Protein AF-A0AAN5I2Y6-F1 (afdb_monomer_lite)

Radius of gyration: 20.38 Å; chains: 1; bounding box: 35×23×68 Å

Sequence (100 aa):
SIEEEKFAFQLDQLTFGAFFTLPERADDRLAVGLIMLIVLYGAITNVLLLVAVLGTKEMRANPSYYLLIQIAVCDLVMLFFETFYHMAGIVFRQAYLKSA

pLDDT: mean 79.04, std 16.17, range [37.91, 97.5]

Secondary structure (DSSP, 8-state):
--HHHHHHHHHGGGSHHHHHH-GGGHHHHHHHHHHHHHHHHHHHHHHHHHHHHHH-HHHHHSTHHHHHHHHHHHHHHHHHHHHHHHHHHHHHHHHHTS--

Structure (mmCIF, N/CA/C/O backbone):
data_AF-A0AAN5I2Y6-F1
#
_entry.id   AF-A0AAN5I2Y6-F1
#
loop_
_atom_site.group_PDB
_atom_site.id
_atom_site.type_symbol
_atom_site.label_atom_id
_atom_site.label_alt_id
_atom_site.label_comp_id
_atom_site.label_asym_id
_atom_site.label_entity_id
_atom_site.label_seq_id
_atom_site.pdbx_PDB_ins_code
_atom_site.Cartn_x
_atom_site.Cartn_y
_atom_site.Cartn_z
_atom_site.occupancy
_atom_site.B_iso_or_equiv
_atom_site.auth_seq_id
_atom_site.auth_comp_id
_atom_site.auth_asym_id
_atom_site.auth_atom_id
_atom_site.pdbx_PDB_model_num
ATOM 1 N N . SER A 1 1 ? 9.894 3.519 -42.480 1.00 50.78 1 SER A N 1
ATOM 2 C CA . SER A 1 1 ? 9.647 2.079 -42.260 1.00 50.78 1 SER A CA 1
ATOM 3 C C . SER A 1 1 ? 10.759 1.388 -41.457 1.00 50.78 1 SER A C 1
ATOM 5 O O . SER A 1 1 ? 11.052 0.231 -41.705 1.00 50.78 1 SER A O 1
ATOM 7 N N . ILE A 1 2 ? 11.365 2.066 -40.472 1.00 51.41 2 ILE A N 1
ATOM 8 C CA . ILE A 1 2 ? 12.310 1.470 -39.497 1.00 51.41 2 ILE A CA 1
ATOM 9 C C . ILE A 1 2 ? 11.961 1.989 -38.086 1.00 51.41 2 ILE A C 1
ATOM 11 O O . ILE A 1 2 ? 12.072 1.266 -37.102 1.00 51.41 2 ILE A O 1
ATOM 15 N N . GLU A 1 3 ? 11.444 3.220 -37.985 1.00 50.16 3 GLU A N 1
ATOM 16 C CA . GLU A 1 3 ? 10.911 3.771 -36.730 1.00 50.16 3 GLU A CA 1
ATOM 17 C C . GLU A 1 3 ? 9.661 3.040 -36.216 1.00 50.16 3 GLU A C 1
ATOM 19 O O . GLU A 1 3 ? 9.561 2.809 -35.016 1.00 50.16 3 GLU A O 1
ATOM 24 N N . GLU A 1 4 ? 8.747 2.603 -37.090 1.00 50.09 4 GLU A N 1
ATOM 25 C CA . GLU A 1 4 ? 7.548 1.863 -36.657 1.00 50.09 4 GLU A CA 1
ATOM 26 C C . GLU A 1 4 ? 7.874 0.481 -36.065 1.00 50.09 4 GLU A C 1
ATOM 28 O O . GLU A 1 4 ? 7.216 0.063 -35.118 1.00 50.09 4 GLU A O 1
ATOM 33 N N . GLU A 1 5 ? 8.924 -0.204 -36.534 1.00 50.41 5 GLU A N 1
ATOM 34 C CA . GLU A 1 5 ? 9.346 -1.493 -35.958 1.00 50.41 5 GLU A CA 1
ATOM 35 C C . GLU A 1 5 ? 9.957 -1.338 -34.558 1.00 50.41 5 GLU A C 1
ATOM 37 O O . GLU A 1 5 ? 9.709 -2.170 -33.683 1.00 50.41 5 GLU A O 1
ATOM 42 N N . LYS A 1 6 ? 10.694 -0.246 -34.300 1.00 49.12 6 LYS A N 1
ATOM 43 C CA . LYS A 1 6 ? 11.208 0.060 -32.953 1.00 49.12 6 LYS A CA 1
ATOM 44 C C . LYS A 1 6 ? 10.087 0.343 -31.952 1.00 49.12 6 LYS A C 1
ATOM 46 O O . LYS A 1 6 ? 10.222 -0.032 -30.791 1.00 49.12 6 LYS A O 1
ATOM 51 N N . PHE A 1 7 ? 8.993 0.969 -32.388 1.00 48.94 7 PHE A N 1
ATOM 52 C CA . PHE A 1 7 ? 7.824 1.224 -31.541 1.00 48.94 7 PHE A CA 1
ATOM 53 C C . PHE A 1 7 ? 6.926 -0.012 -31.377 1.00 48.94 7 PHE A C 1
ATOM 55 O O . PHE A 1 7 ? 6.393 -0.236 -30.290 1.00 48.94 7 PHE A O 1
ATOM 62 N N . ALA A 1 8 ? 6.806 -0.861 -32.403 1.00 47.62 8 ALA A N 1
ATOM 63 C CA . ALA A 1 8 ? 6.037 -2.104 -32.329 1.00 47.62 8 ALA A CA 1
ATOM 64 C C . ALA A 1 8 ? 6.634 -3.113 -31.328 1.00 47.62 8 ALA A C 1
ATOM 66 O O . ALA A 1 8 ? 5.895 -3.816 -30.643 1.00 47.62 8 ALA A O 1
ATOM 67 N N . PHE A 1 9 ? 7.962 -3.129 -31.162 1.00 49.28 9 PHE A N 1
ATOM 68 C CA . PHE A 1 9 ? 8.651 -4.003 -30.205 1.00 49.28 9 PHE A CA 1
ATOM 69 C C . PHE A 1 9 ? 8.497 -3.573 -28.728 1.00 49.28 9 PHE A C 1
ATOM 71 O O . PHE A 1 9 ? 8.878 -4.318 -27.826 1.00 49.28 9 PHE A O 1
ATOM 78 N N . GLN A 1 10 ? 7.914 -2.400 -28.444 1.00 54.22 10 GLN A N 1
ATOM 79 C CA . GLN A 1 10 ? 7.801 -1.873 -27.077 1.00 54.22 10 GLN A CA 1
ATOM 80 C C . GLN A 1 10 ? 6.472 -2.192 -26.375 1.00 54.22 10 GLN A C 1
ATOM 82 O O . GLN A 1 10 ? 6.451 -2.269 -25.146 1.00 54.22 10 GLN A O 1
ATOM 87 N N . LEU A 1 11 ? 5.371 -2.419 -27.102 1.00 56.62 11 LEU A N 1
ATOM 88 C CA . LEU A 1 11 ? 4.052 -2.587 -26.472 1.00 56.62 11 LEU A CA 1
ATOM 89 C C . LEU A 1 11 ? 3.846 -3.988 -25.879 1.00 56.62 11 LEU A C 1
ATOM 91 O O . LEU A 1 11 ? 3.441 -4.109 -24.723 1.00 56.62 11 LEU A O 1
ATOM 95 N N . ASP A 1 12 ? 4.211 -5.040 -26.617 1.00 55.66 12 ASP A N 1
ATOM 96 C CA . ASP A 1 12 ? 4.088 -6.425 -26.138 1.00 55.66 12 ASP A CA 1
ATOM 97 C C . ASP A 1 12 ? 5.010 -6.696 -24.944 1.00 55.66 12 ASP A C 1
ATOM 99 O O . ASP A 1 12 ? 4.648 -7.424 -24.015 1.00 55.66 12 ASP A O 1
ATOM 103 N N . GLN A 1 13 ? 6.169 -6.033 -24.910 1.00 53.78 13 GLN A N 1
ATOM 104 C CA . GLN A 1 13 ? 7.078 -6.072 -23.771 1.00 53.78 13 GLN A CA 1
ATOM 105 C C . GLN A 1 13 ? 6.562 -5.275 -22.566 1.00 53.78 13 GLN A C 1
ATOM 107 O O . GLN A 1 13 ? 6.947 -5.588 -21.444 1.00 53.78 13 GLN A O 1
ATOM 112 N N . LEU A 1 14 ? 5.687 -4.281 -22.724 1.00 59.97 14 LEU A N 1
ATOM 113 C CA . LEU A 1 14 ? 5.088 -3.553 -21.592 1.00 59.97 14 LEU A CA 1
ATOM 114 C C . LEU A 1 14 ? 3.973 -4.343 -20.884 1.00 59.97 14 LEU A C 1
ATOM 116 O O . LEU A 1 14 ? 3.472 -3.922 -19.842 1.00 59.97 14 LEU A O 1
ATOM 120 N N . THR A 1 15 ? 3.592 -5.500 -21.425 1.00 65.44 15 THR A N 1
ATOM 121 C CA . THR A 1 15 ? 2.538 -6.342 -20.861 1.00 65.44 15 THR A CA 1
ATOM 122 C C . THR A 1 15 ? 2.974 -6.974 -19.540 1.00 65.44 15 THR A C 1
ATOM 124 O O . THR A 1 15 ? 4.106 -7.443 -19.393 1.00 65.44 15 THR A O 1
ATOM 127 N N . PHE A 1 16 ? 2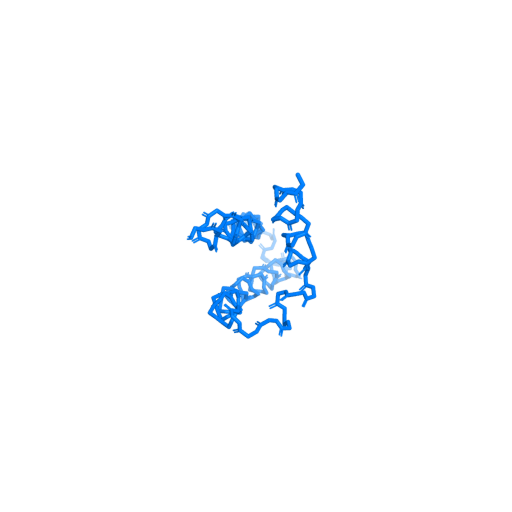.037 -7.095 -18.595 1.00 62.62 16 PHE A N 1
ATOM 128 C CA . PHE A 1 16 ? 2.247 -7.784 -17.316 1.00 62.62 16 PHE A CA 1
ATOM 129 C C . PHE A 1 16 ? 2.830 -9.197 -17.497 1.00 62.62 16 PHE A C 1
ATOM 131 O O . PHE A 1 16 ? 3.721 -9.597 -16.759 1.00 62.62 16 PHE A O 1
ATOM 138 N N . GLY A 1 17 ? 2.405 -9.936 -18.528 1.00 58.72 17 GLY A N 1
ATOM 139 C CA . GLY A 1 17 ? 2.958 -11.260 -18.839 1.00 58.72 17 GLY A CA 1
ATOM 140 C C . GLY A 1 17 ? 4.444 -11.231 -19.219 1.00 58.72 17 GLY A C 1
ATOM 141 O O . GLY A 1 17 ? 5.214 -12.062 -18.743 1.00 58.72 17 GLY A O 1
ATOM 142 N N . ALA A 1 18 ? 4.871 -10.236 -20.000 1.00 60.19 18 ALA A N 1
ATOM 143 C CA . ALA A 1 18 ? 6.264 -10.076 -20.417 1.00 60.19 18 ALA A CA 1
ATOM 144 C C . ALA A 1 18 ? 7.194 -9.730 -19.240 1.00 60.19 18 ALA A C 1
ATOM 146 O O . ALA A 1 18 ? 8.380 -10.058 -19.256 1.00 60.19 18 ALA A O 1
ATOM 147 N N . PHE A 1 19 ? 6.665 -9.110 -18.178 1.00 63.62 19 PHE A N 1
ATOM 148 C CA . PHE A 1 19 ? 7.401 -8.887 -16.932 1.00 63.62 19 PHE A CA 1
ATOM 149 C C . PHE A 1 19 ? 7.858 -10.198 -16.274 1.00 63.62 19 PHE A C 1
ATOM 151 O O . PHE A 1 19 ? 8.982 -10.265 -15.782 1.00 63.62 19 PHE A O 1
ATOM 158 N N . PHE A 1 20 ? 7.036 -11.254 -16.312 1.00 64.81 20 PHE A N 1
ATOM 159 C CA . PHE A 1 20 ? 7.358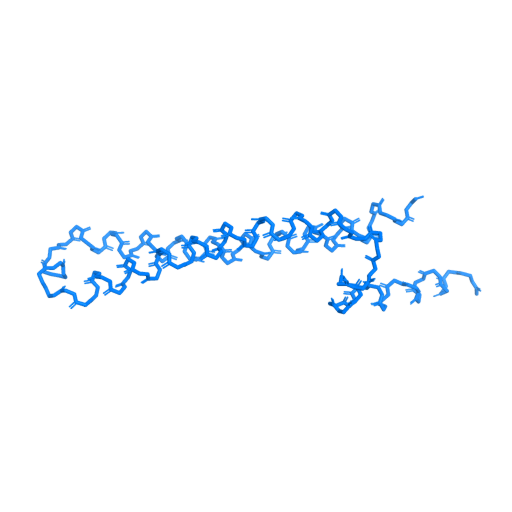 -12.532 -15.667 1.00 64.81 20 PHE A CA 1
ATOM 160 C C . PHE A 1 20 ? 8.162 -13.491 -16.544 1.00 64.81 20 PHE A C 1
ATOM 162 O O . PHE A 1 20 ? 8.886 -14.327 -16.001 1.00 64.81 20 PHE A O 1
ATOM 169 N N . THR A 1 21 ? 8.071 -13.375 -17.869 1.00 67.56 21 THR A N 1
ATOM 170 C CA . THR A 1 21 ? 8.663 -14.343 -18.804 1.00 67.56 21 THR A CA 1
ATOM 171 C C . THR A 1 21 ? 10.056 -13.960 -19.304 1.00 67.56 21 THR A C 1
ATOM 173 O O . THR A 1 21 ? 10.842 -14.850 -19.625 1.00 67.56 21 THR A O 1
ATOM 176 N N . LEU A 1 22 ? 10.408 -12.669 -19.340 1.00 67.50 22 LEU A N 1
ATOM 177 C CA . LEU A 1 22 ? 11.690 -12.214 -19.889 1.00 67.50 22 LEU A CA 1
ATOM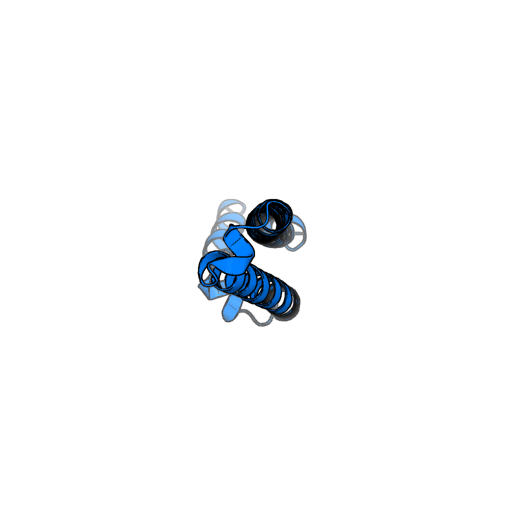 178 C C . LEU A 1 22 ? 12.849 -12.365 -18.876 1.00 67.50 22 LEU A C 1
ATOM 180 O O . LEU A 1 22 ? 12.790 -11.794 -17.782 1.00 67.50 22 LEU A O 1
ATOM 184 N N . PRO A 1 23 ? 13.948 -13.069 -19.223 1.00 65.31 23 PRO A N 1
ATOM 185 C CA . PRO A 1 23 ? 15.090 -13.261 -18.324 1.00 65.31 23 PRO A CA 1
ATOM 186 C C . PRO A 1 23 ? 15.817 -11.947 -18.004 1.00 65.31 23 PRO A C 1
ATOM 188 O O . PRO A 1 23 ? 16.250 -11.747 -16.873 1.00 65.31 23 PRO A O 1
ATOM 191 N N . GLU A 1 24 ? 15.845 -11.005 -18.949 1.00 67.56 24 GLU A N 1
ATOM 192 C CA . GLU A 1 24 ? 16.456 -9.673 -18.814 1.00 67.56 24 GLU A CA 1
ATOM 193 C C . GLU A 1 24 ? 15.771 -8.768 -17.765 1.00 67.56 24 GLU A C 1
ATOM 195 O O . GLU A 1 24 ? 16.251 -7.674 -17.464 1.00 67.56 24 GLU A O 1
ATOM 200 N N . ARG A 1 25 ? 14.633 -9.215 -17.215 1.00 66.31 25 ARG A N 1
ATOM 201 C CA . ARG A 1 25 ? 13.865 -8.548 -16.153 1.00 66.31 25 ARG A CA 1
ATOM 202 C C . ARG A 1 25 ? 14.022 -9.217 -14.789 1.00 66.31 25 ARG A C 1
ATOM 204 O O . ARG A 1 25 ? 13.209 -8.999 -13.899 1.00 66.31 25 ARG A O 1
ATOM 211 N N . ALA A 1 26 ? 15.019 -10.085 -14.606 1.00 73.44 26 ALA A N 1
ATOM 212 C CA . ALA A 1 26 ? 15.287 -10.718 -13.311 1.00 73.44 26 ALA A CA 1
ATOM 213 C C . ALA A 1 26 ? 15.487 -9.688 -12.182 1.00 73.44 26 ALA A C 1
ATOM 215 O O . ALA A 1 26 ? 14.858 -9.821 -11.135 1.00 73.44 26 ALA A O 1
ATOM 216 N N . ASP A 1 27 ? 16.256 -8.627 -12.433 1.00 74.75 27 ASP A N 1
ATOM 217 C CA . ASP A 1 27 ? 16.541 -7.599 -11.423 1.00 74.75 27 ASP A CA 1
ATOM 218 C C . ASP A 1 27 ? 15.302 -6.763 -11.071 1.00 74.75 27 ASP A C 1
ATOM 220 O O . ASP A 1 27 ? 15.019 -6.539 -9.895 1.00 74.75 27 ASP A O 1
ATOM 224 N N . ASP A 1 28 ? 14.510 -6.366 -12.075 1.00 76.44 28 ASP A N 1
ATOM 225 C CA . ASP A 1 28 ? 13.247 -5.643 -11.859 1.00 76.44 28 ASP A CA 1
ATOM 226 C C . ASP A 1 28 ? 12.243 -6.506 -11.072 1.00 76.44 28 ASP A C 1
ATOM 228 O O . ASP A 1 28 ? 11.566 -6.013 -10.171 1.00 76.44 28 ASP A O 1
ATOM 232 N N . ARG A 1 29 ? 12.172 -7.814 -11.363 1.00 75.88 29 ARG A N 1
ATOM 233 C CA . ARG A 1 29 ? 11.333 -8.773 -10.623 1.00 75.88 29 ARG A CA 1
ATOM 234 C C . ARG A 1 29 ? 11.764 -8.910 -9.169 1.00 75.88 29 ARG A C 1
ATOM 236 O O . ARG A 1 29 ? 10.904 -8.984 -8.295 1.00 75.88 29 ARG A O 1
ATOM 243 N N . LEU A 1 30 ? 13.068 -8.942 -8.908 1.00 82.00 30 LEU A N 1
ATOM 244 C CA . LEU A 1 30 ? 13.599 -9.056 -7.554 1.00 82.00 30 LEU A CA 1
ATOM 245 C C . LEU A 1 30 ? 13.319 -7.784 -6.744 1.00 82.00 30 LEU A C 1
ATOM 247 O O . LEU A 1 30 ? 12.852 -7.880 -5.611 1.00 82.00 30 LEU A O 1
ATOM 251 N N . ALA A 1 31 ? 13.503 -6.605 -7.344 1.00 82.12 31 ALA A N 1
ATOM 252 C CA . ALA A 1 31 ? 13.160 -5.330 -6.717 1.00 82.12 31 ALA A CA 1
ATOM 253 C C . ALA A 1 31 ? 11.657 -5.228 -6.399 1.00 82.12 31 ALA A C 1
ATOM 255 O O . ALA A 1 31 ? 11.288 -4.923 -5.265 1.00 82.12 31 ALA A O 1
ATOM 256 N N . VAL A 1 32 ? 10.787 -5.558 -7.363 1.00 83.88 32 VAL A N 1
ATOM 257 C CA . VAL A 1 32 ? 9.328 -5.583 -7.152 1.00 83.88 32 VAL A CA 1
ATOM 258 C C . VAL A 1 32 ? 8.939 -6.596 -6.087 1.00 83.88 32 VAL A C 1
ATOM 260 O O . VAL A 1 32 ? 8.126 -6.282 -5.226 1.00 83.88 32 VAL A O 1
ATOM 263 N N . GLY A 1 33 ? 9.521 -7.797 -6.114 1.00 83.69 33 GLY A N 1
ATOM 264 C CA . GLY A 1 33 ? 9.240 -8.839 -5.131 1.00 83.69 33 GLY A CA 1
ATOM 265 C C . GLY A 1 33 ? 9.589 -8.403 -3.709 1.00 83.69 33 GLY A C 1
ATOM 266 O O . GLY A 1 33 ? 8.770 -8.556 -2.806 1.00 83.69 33 GLY A O 1
ATOM 267 N N . LEU A 1 34 ? 10.766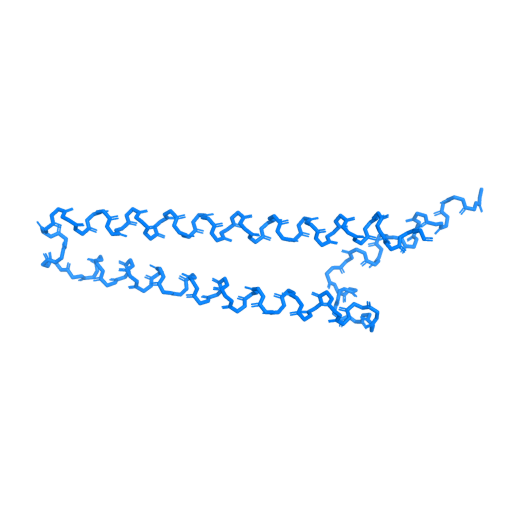 -7.804 -3.510 1.00 87.62 34 LEU A N 1
ATOM 268 C CA . LEU A 1 34 ? 11.194 -7.307 -2.200 1.00 87.62 34 LEU A CA 1
ATOM 269 C C . LEU A 1 34 ? 10.295 -6.177 -1.687 1.00 87.62 34 LEU A C 1
ATOM 271 O O . LEU A 1 34 ? 9.882 -6.206 -0.529 1.00 87.62 34 LEU A O 1
ATOM 275 N N . ILE A 1 35 ? 9.946 -5.216 -2.545 1.00 87.69 35 ILE A N 1
ATOM 276 C CA . ILE A 1 35 ? 9.048 -4.113 -2.174 1.00 87.69 35 ILE A CA 1
ATOM 277 C C . ILE A 1 35 ? 7.643 -4.641 -1.874 1.00 87.69 35 ILE A C 1
ATOM 279 O O . ILE A 1 35 ? 7.039 -4.247 -0.880 1.00 87.69 35 ILE A O 1
ATOM 283 N N . MET A 1 36 ? 7.139 -5.586 -2.672 1.00 87.19 36 MET A N 1
ATOM 284 C CA . MET A 1 36 ? 5.821 -6.185 -2.464 1.00 87.19 36 MET A CA 1
ATOM 285 C C . MET A 1 36 ? 5.716 -6.861 -1.092 1.00 87.19 36 MET A C 1
ATOM 287 O O . MET A 1 36 ? 4.669 -6.764 -0.459 1.00 87.19 36 MET A O 1
ATOM 291 N N . LEU A 1 37 ? 6.784 -7.496 -0.595 1.00 90.38 37 LEU A N 1
ATOM 292 C CA . LEU A 1 37 ? 6.792 -8.079 0.753 1.00 90.38 37 LEU A CA 1
ATOM 293 C C . LEU A 1 37 ? 6.605 -7.017 1.842 1.00 90.38 37 LEU A C 1
ATOM 295 O O . LEU A 1 37 ? 5.826 -7.229 2.771 1.00 90.38 37 LEU A O 1
ATOM 299 N N . ILE A 1 38 ? 7.285 -5.875 1.717 1.00 90.81 38 ILE A N 1
ATOM 300 C CA . ILE A 1 38 ? 7.178 -4.761 2.669 1.00 90.81 38 ILE A CA 1
ATOM 301 C C . ILE A 1 38 ? 5.774 -4.155 2.611 1.00 90.81 38 ILE A C 1
ATOM 303 O O . ILE A 1 38 ? 5.139 -3.978 3.651 1.00 90.81 38 ILE A O 1
ATOM 307 N N . VAL A 1 39 ? 5.260 -3.908 1.403 1.00 92.56 39 VAL A N 1
ATOM 308 C CA . VAL A 1 39 ? 3.910 -3.370 1.189 1.00 92.56 39 VAL A CA 1
ATOM 309 C C . VAL A 1 39 ? 2.851 -4.310 1.762 1.00 92.56 39 VAL A C 1
ATOM 311 O O . VAL A 1 39 ? 1.950 -3.869 2.472 1.00 92.56 39 VAL A O 1
ATOM 314 N N . LEU A 1 40 ? 2.973 -5.615 1.508 1.00 93.62 40 LEU A N 1
ATOM 315 C CA . LEU A 1 40 ? 2.039 -6.617 2.012 1.00 93.62 40 LEU A CA 1
ATOM 316 C C . LEU A 1 40 ? 2.076 -6.695 3.539 1.00 93.62 40 LEU A C 1
ATOM 318 O O . LEU A 1 40 ? 1.025 -6.722 4.175 1.00 93.62 40 LEU A O 1
ATOM 322 N N . TYR A 1 41 ? 3.272 -6.699 4.129 1.00 95.31 41 TYR A N 1
ATOM 323 C CA . TYR A 1 41 ? 3.430 -6.679 5.577 1.00 95.31 41 TYR A CA 1
ATOM 324 C C . TYR A 1 41 ? 2.773 -5.437 6.189 1.00 95.31 41 TYR A C 1
ATOM 326 O O . TYR A 1 41 ? 1.954 -5.573 7.096 1.00 95.31 41 TYR A O 1
ATOM 334 N N . GLY A 1 42 ? 3.072 -4.249 5.653 1.00 94.75 42 GLY A N 1
ATOM 335 C CA . GLY A 1 42 ? 2.492 -2.987 6.109 1.00 94.75 42 GLY A CA 1
ATOM 336 C C . GLY A 1 42 ? 0.970 -2.939 5.956 1.00 94.75 42 GLY A C 1
ATOM 337 O O . GLY A 1 42 ? 0.275 -2.428 6.832 1.00 94.75 42 GLY A O 1
ATOM 338 N N . ALA A 1 43 ? 0.427 -3.514 4.882 1.00 95.44 43 ALA A N 1
ATOM 339 C CA . ALA A 1 43 ? -1.013 -3.587 4.678 1.00 95.44 43 ALA A CA 1
ATOM 340 C C . ALA A 1 43 ? -1.677 -4.520 5.701 1.00 95.44 43 ALA A C 1
ATOM 342 O O . ALA A 1 43 ? -2.669 -4.148 6.326 1.00 95.44 43 ALA A O 1
ATOM 343 N N . ILE A 1 44 ? -1.114 -5.715 5.914 1.00 97.06 44 ILE A N 1
ATOM 344 C CA . ILE A 1 44 ? -1.650 -6.695 6.867 1.00 97.06 44 ILE A CA 1
ATOM 345 C C . ILE A 1 44 ? -1.642 -6.127 8.285 1.00 97.06 44 ILE A C 1
ATOM 347 O O . ILE A 1 44 ? -2.655 -6.213 8.977 1.00 97.06 44 ILE A O 1
ATOM 351 N N . THR A 1 45 ? -0.534 -5.532 8.730 1.00 96.62 45 THR A N 1
ATOM 352 C CA . THR A 1 45 ? -0.424 -4.997 10.094 1.00 96.62 45 THR A CA 1
ATOM 353 C C . THR A 1 45 ? -1.400 -3.853 10.339 1.00 96.62 45 THR A C 1
ATOM 355 O O . THR A 1 45 ? -2.079 -3.854 11.366 1.00 96.62 45 THR A O 1
ATOM 358 N N . ASN A 1 46 ? -1.552 -2.932 9.385 1.00 96.81 46 ASN A N 1
ATOM 359 C CA . ASN A 1 46 ? -2.513 -1.836 9.498 1.00 96.81 46 ASN A CA 1
ATOM 360 C C . ASN A 1 46 ? -3.969 -2.322 9.473 1.00 96.81 46 ASN A C 1
ATOM 362 O O . ASN A 1 46 ? -4.786 -1.857 10.267 1.00 96.81 46 ASN A O 1
ATOM 366 N N . VAL A 1 47 ? -4.301 -3.316 8.642 1.00 96.38 47 VAL A N 1
ATOM 367 C CA . VAL A 1 47 ? -5.637 -3.937 8.653 1.00 96.38 47 VAL A CA 1
ATOM 368 C C . VAL A 1 47 ? -5.908 -4.642 9.982 1.00 96.38 47 VAL A C 1
ATOM 370 O O . VAL A 1 47 ? -6.981 -4.465 10.559 1.00 96.38 47 VAL A O 1
ATOM 373 N N . LEU A 1 48 ? -4.947 -5.407 10.505 1.00 95.88 48 LEU A N 1
ATOM 374 C CA . LEU A 1 48 ? -5.079 -6.066 11.806 1.00 95.88 48 LEU A CA 1
AT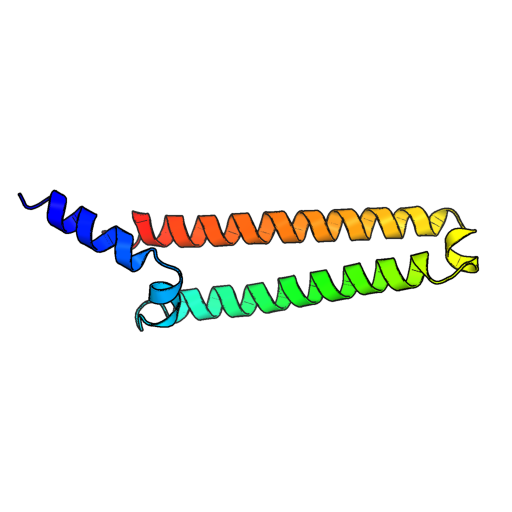OM 375 C C . LEU A 1 48 ? -5.262 -5.051 12.938 1.00 95.88 48 LEU A C 1
ATOM 377 O O . LEU A 1 48 ? -6.084 -5.282 13.824 1.00 95.88 48 LEU A O 1
ATOM 381 N N . LEU A 1 49 ? -4.558 -3.915 12.889 1.00 94.56 49 LEU A N 1
ATOM 382 C CA . LEU A 1 49 ? -4.730 -2.829 13.852 1.00 94.56 49 LEU A CA 1
ATOM 383 C C . LEU A 1 49 ? -6.159 -2.281 13.807 1.00 94.56 49 LEU A C 1
ATOM 385 O O . LEU A 1 49 ? -6.803 -2.162 14.851 1.00 94.56 49 LEU A O 1
ATOM 389 N N . LEU A 1 50 ? -6.684 -2.000 12.611 1.00 94.81 50 LEU A N 1
ATOM 390 C CA . LEU A 1 50 ? -8.061 -1.534 12.446 1.00 94.81 50 LEU A CA 1
ATOM 391 C C . LEU A 1 50 ? -9.066 -2.552 12.995 1.00 94.81 50 LEU A C 1
ATOM 393 O O . LEU A 1 50 ? -9.966 -2.177 13.747 1.00 94.81 50 LEU A O 1
ATOM 397 N N . VAL A 1 51 ? -8.892 -3.839 12.680 1.00 94.81 51 VAL A N 1
ATOM 398 C CA . VAL A 1 51 ? -9.749 -4.917 13.195 1.00 94.81 51 VAL A CA 1
ATOM 399 C C . VAL A 1 51 ? -9.681 -4.999 14.722 1.00 94.81 51 VAL A C 1
ATOM 401 O O . VAL A 1 51 ? -10.724 -5.109 15.366 1.00 94.81 51 VAL A O 1
ATOM 404 N N . ALA A 1 52 ? -8.491 -4.901 15.318 1.00 92.69 52 ALA A N 1
ATOM 405 C CA . ALA A 1 52 ? -8.312 -4.979 16.766 1.00 92.69 52 ALA A CA 1
ATOM 406 C C . ALA A 1 52 ? -9.001 -3.817 17.500 1.00 92.69 52 ALA A C 1
ATOM 408 O O . ALA A 1 52 ? -9.737 -4.036 18.469 1.00 92.69 52 ALA A O 1
ATOM 409 N N . VAL A 1 53 ? -8.812 -2.587 17.009 1.00 92.06 53 VAL A N 1
ATOM 410 C CA . VAL A 1 53 ? -9.411 -1.394 17.620 1.00 92.06 53 VAL A CA 1
ATOM 411 C C . VAL A 1 53 ? -10.928 -1.384 17.426 1.00 92.06 53 VAL A C 1
ATOM 413 O O . VAL A 1 53 ? -11.663 -1.122 18.376 1.00 92.06 53 VAL A O 1
ATOM 416 N N . LEU A 1 54 ? -11.427 -1.703 16.228 1.00 89.75 54 LEU A N 1
ATOM 417 C CA . LEU A 1 54 ? -12.866 -1.691 15.943 1.00 89.75 54 LEU A CA 1
ATOM 418 C C . LEU A 1 54 ? -13.612 -2.864 16.600 1.00 89.75 54 LEU A C 1
ATOM 420 O O . LEU A 1 54 ? -14.765 -2.707 17.015 1.00 89.75 54 LEU A O 1
ATOM 424 N N . GLY A 1 55 ? -12.959 -4.021 16.734 1.00 90.25 55 GLY A N 1
ATOM 425 C CA . GLY A 1 55 ? -13.516 -5.215 17.370 1.00 90.25 55 GLY A CA 1
ATOM 426 C C . GLY A 1 55 ? -13.693 -5.076 18.884 1.00 90.25 55 GLY A C 1
ATOM 427 O O . GLY A 1 55 ? -14.617 -5.658 19.455 1.00 90.25 55 GLY A O 1
ATOM 428 N N . THR A 1 56 ? -12.879 -4.246 19.541 1.00 90.19 56 THR A N 1
ATOM 429 C CA . THR A 1 56 ? -12.871 -4.127 21.005 1.00 90.19 56 THR A CA 1
ATOM 430 C C . THR A 1 56 ? -13.667 -2.908 21.473 1.00 90.19 56 THR A C 1
ATOM 432 O O . THR A 1 56 ? -13.336 -1.762 21.175 1.00 90.19 56 THR A O 1
ATOM 435 N N . LYS A 1 57 ? -14.748 -3.128 22.236 1.00 83.75 57 LYS A N 1
ATOM 436 C CA . LYS A 1 57 ? -15.610 -2.038 22.746 1.00 83.75 57 LYS A CA 1
ATOM 437 C C . LYS A 1 57 ? -14.875 -1.095 23.707 1.00 83.75 57 LYS A C 1
ATOM 439 O O . LYS A 1 57 ? -15.097 0.108 23.638 1.00 83.75 57 LYS A O 1
ATOM 444 N N . GLU A 1 58 ? -13.989 -1.624 24.551 1.00 86.25 58 GLU A N 1
ATOM 445 C CA . GLU A 1 58 ? -13.205 -0.825 25.507 1.00 86.25 58 GLU A CA 1
ATOM 446 C C . GLU A 1 58 ? -12.239 0.138 24.808 1.00 86.25 58 GLU A C 1
ATOM 448 O O . GLU A 1 58 ? -12.125 1.296 25.200 1.00 86.25 58 GLU A O 1
ATOM 453 N N . MET A 1 59 ? -11.603 -0.303 23.717 1.00 83.81 59 MET A N 1
ATOM 454 C CA . MET A 1 59 ? -10.683 0.536 22.943 1.00 83.81 59 MET A CA 1
ATOM 455 C C . MET A 1 59 ? -11.429 1.672 22.235 1.00 83.81 59 MET A C 1
ATOM 457 O O . MET A 1 59 ? -10.972 2.809 22.259 1.00 83.81 59 MET A O 1
ATOM 461 N N . ARG A 1 60 ? -12.626 1.413 21.689 1.00 84.12 60 ARG A N 1
ATOM 462 C CA . ARG A 1 60 ? -13.464 2.448 21.049 1.00 84.12 60 ARG A CA 1
ATOM 463 C C . ARG A 1 60 ? -14.024 3.494 22.013 1.00 84.12 60 ARG A C 1
ATOM 465 O O . ARG A 1 60 ? -14.386 4.586 21.577 1.00 84.12 60 ARG A O 1
ATOM 472 N N . ALA A 1 61 ? -14.131 3.160 23.298 1.00 85.19 61 ALA A N 1
ATOM 473 C CA . ALA A 1 61 ? -14.585 4.095 24.321 1.00 85.19 61 ALA A CA 1
ATOM 474 C C . ALA A 1 61 ? -13.509 5.134 24.678 1.00 85.19 61 ALA A C 1
ATOM 476 O O . ALA A 1 61 ? -13.842 6.206 25.180 1.00 85.19 61 ALA A O 1
ATOM 477 N N . ASN A 1 62 ? -12.232 4.842 24.408 1.00 87.69 62 ASN A N 1
ATOM 478 C CA . ASN A 1 62 ? -11.131 5.740 24.719 1.00 87.69 62 ASN A CA 1
ATOM 479 C C . ASN A 1 62 ? -10.710 6.552 23.473 1.00 87.69 62 ASN A C 1
ATOM 481 O O . ASN A 1 62 ? -10.288 5.971 22.467 1.00 87.69 62 ASN A O 1
ATOM 485 N N . PRO A 1 63 ? -10.786 7.898 23.526 1.00 84.12 63 PRO A N 1
ATOM 486 C CA . PRO A 1 63 ? -10.568 8.750 22.365 1.00 84.12 63 PRO A CA 1
ATOM 487 C C . PRO A 1 63 ? -9.167 8.628 21.744 1.00 84.12 63 PRO A C 1
ATOM 489 O O . PRO A 1 63 ? -9.009 8.847 20.543 1.00 84.12 63 PRO A O 1
ATOM 492 N N . SER A 1 64 ? -8.153 8.227 22.517 1.00 87.69 64 SER A N 1
ATOM 493 C CA . SER A 1 64 ? -6.784 8.041 22.019 1.00 87.69 64 SER A CA 1
ATOM 494 C C . SER A 1 64 ? -6.678 6.975 20.921 1.00 87.69 64 SER A C 1
ATOM 496 O O . SER A 1 64 ? -5.820 7.085 20.048 1.00 87.69 64 SER A O 1
ATOM 498 N N . TYR A 1 65 ? -7.568 5.976 20.901 1.00 90.25 65 TYR A N 1
ATOM 499 C CA . TYR A 1 65 ? -7.557 4.931 19.873 1.00 90.25 65 TYR A CA 1
ATOM 500 C C . TYR A 1 65 ? -8.140 5.386 18.528 1.00 90.25 65 TYR A C 1
ATOM 502 O O . TYR A 1 65 ? -7.850 4.761 17.509 1.00 90.25 65 TYR A O 1
ATOM 510 N N . TYR A 1 66 ? -8.882 6.500 18.470 1.00 88.31 66 TYR A N 1
ATOM 511 C CA . TYR A 1 66 ? -9.262 7.088 17.178 1.00 88.31 66 TYR A CA 1
ATOM 512 C C . TYR A 1 66 ? -8.048 7.634 16.429 1.00 88.31 66 TYR A C 1
ATOM 514 O O . TYR A 1 66 ? -8.010 7.546 15.205 1.00 88.31 66 TYR A O 1
ATOM 522 N N . LEU A 1 67 ? -7.031 8.133 17.141 1.00 91.50 67 LEU A N 1
ATOM 523 C CA . LEU A 1 67 ? -5.770 8.536 16.517 1.00 91.50 67 LEU A CA 1
ATOM 524 C C . LEU A 1 67 ? -5.094 7.336 15.837 1.00 91.50 67 LEU A C 1
ATOM 526 O O . LEU A 1 67 ? -4.620 7.457 14.714 1.00 91.50 67 LEU A O 1
ATOM 530 N N . LEU A 1 68 ? -5.110 6.167 16.484 1.00 92.44 68 LEU A N 1
ATOM 531 C CA . LEU A 1 68 ? -4.541 4.937 15.926 1.00 92.44 68 LEU A CA 1
ATOM 532 C C . LEU A 1 68 ? -5.284 4.467 14.669 1.00 92.44 68 LEU A C 1
ATOM 534 O O . LEU A 1 68 ? -4.641 4.038 13.715 1.00 92.44 68 LEU A O 1
ATOM 538 N N . ILE A 1 69 ? -6.614 4.606 14.629 1.00 93.31 69 ILE A N 1
ATOM 539 C CA . ILE A 1 69 ? -7.399 4.346 13.412 1.00 93.31 69 ILE A CA 1
ATOM 540 C C . ILE A 1 69 ? -6.960 5.283 12.283 1.00 93.31 69 ILE A C 1
ATOM 542 O O . ILE A 1 69 ? -6.734 4.823 11.168 1.00 93.31 69 ILE A O 1
ATOM 546 N N . GLN A 1 70 ? -6.816 6.582 12.564 1.00 94.44 70 GLN A N 1
ATOM 547 C CA . GLN A 1 70 ? -6.410 7.553 11.545 1.00 94.44 70 GLN A CA 1
ATOM 548 C C . GLN A 1 70 ? -5.000 7.283 11.020 1.00 94.44 70 GLN A C 1
ATOM 550 O O . GLN A 1 70 ? -4.784 7.341 9.814 1.00 94.44 70 GLN A O 1
ATOM 555 N N . ILE A 1 71 ? -4.060 6.934 11.903 1.00 94.81 71 ILE A N 1
ATOM 556 C CA . ILE A 1 71 ? -2.699 6.555 11.506 1.00 94.81 71 ILE A CA 1
ATOM 557 C C . ILE A 1 71 ? -2.738 5.326 10.594 1.00 94.81 71 ILE A C 1
ATOM 559 O O . ILE A 1 71 ? -2.174 5.375 9.508 1.00 94.81 71 ILE A O 1
ATOM 563 N N . ALA A 1 72 ? -3.480 4.275 10.956 1.00 95.69 72 ALA A N 1
ATOM 564 C CA . ALA A 1 72 ? -3.562 3.084 10.112 1.00 95.69 72 ALA A CA 1
ATOM 565 C C . ALA A 1 72 ? -4.216 3.341 8.749 1.00 95.69 72 ALA A C 1
ATOM 567 O O . ALA A 1 72 ? -3.805 2.761 7.746 1.00 95.69 72 ALA A O 1
ATOM 568 N N . VAL A 1 73 ? -5.217 4.224 8.681 1.00 95.50 73 VAL A N 1
ATOM 569 C CA . VAL A 1 73 ? -5.798 4.639 7.396 1.00 95.50 73 VAL A CA 1
ATOM 570 C C . VAL A 1 73 ? -4.776 5.418 6.566 1.00 95.50 73 VAL A C 1
ATOM 572 O O . VAL A 1 73 ? -4.628 5.133 5.378 1.00 95.50 73 VAL A O 1
ATOM 575 N N . CYS A 1 74 ? -4.047 6.360 7.169 1.00 97.50 74 CYS A N 1
ATOM 576 C CA . CYS A 1 74 ? -2.982 7.099 6.489 1.00 97.50 74 CYS A CA 1
ATOM 577 C C . CYS A 1 74 ? -1.897 6.165 5.946 1.00 97.50 74 CYS A C 1
ATOM 579 O O . CYS A 1 74 ? -1.506 6.312 4.790 1.00 97.50 74 CYS A O 1
ATOM 581 N N . ASP A 1 75 ? -1.465 5.180 6.729 1.00 96.44 75 ASP A N 1
ATOM 582 C CA . ASP A 1 75 ? -0.453 4.213 6.309 1.00 96.44 75 ASP A CA 1
ATOM 583 C C . ASP A 1 75 ? -0.938 3.372 5.121 1.00 96.44 75 ASP A C 1
ATOM 585 O O . ASP A 1 75 ? -0.209 3.209 4.144 1.00 96.44 75 ASP A O 1
ATOM 589 N N . LEU A 1 76 ? -2.193 2.904 5.133 1.00 95.81 76 LEU A N 1
ATOM 590 C CA . LEU A 1 76 ? -2.778 2.181 3.995 1.00 95.81 76 LEU A CA 1
ATOM 591 C C . LEU A 1 76 ? -2.842 3.042 2.728 1.00 95.81 76 LEU A C 1
ATOM 593 O O . LEU A 1 76 ? -2.558 2.556 1.632 1.00 95.81 76 LEU A O 1
ATOM 597 N N . VAL A 1 77 ? -3.193 4.321 2.869 1.00 96.75 77 VAL A N 1
ATOM 598 C CA . VAL A 1 77 ? -3.207 5.272 1.751 1.00 96.75 77 VAL A CA 1
ATOM 599 C C . VAL A 1 77 ? -1.789 5.513 1.228 1.00 96.75 77 VAL A C 1
ATOM 601 O O . VAL A 1 77 ? -1.582 5.507 0.015 1.00 96.75 77 VAL A O 1
ATOM 604 N N . MET A 1 78 ? -0.799 5.675 2.108 1.00 95.44 78 MET A N 1
ATOM 605 C CA . MET A 1 78 ? 0.596 5.848 1.698 1.00 95.44 78 MET A CA 1
ATOM 606 C C . MET A 1 78 ? 1.134 4.615 0.973 1.00 95.44 78 MET A C 1
ATOM 608 O O . MET A 1 78 ? 1.711 4.766 -0.100 1.00 95.44 78 MET A O 1
ATOM 612 N N . LEU A 1 79 ? 0.869 3.408 1.481 1.00 94.62 79 LEU A N 1
ATOM 613 C CA . LEU A 1 79 ? 1.251 2.152 0.824 1.00 94.62 79 LEU A CA 1
ATOM 614 C C . LEU A 1 79 ? 0.627 2.012 -0.569 1.00 94.62 79 LEU A C 1
ATOM 616 O O . LEU A 1 79 ? 1.278 1.548 -1.510 1.00 94.62 79 LEU A O 1
ATOM 620 N N . PHE A 1 80 ? -0.628 2.442 -0.723 1.00 92.12 80 PHE A N 1
ATOM 621 C CA . PHE A 1 80 ? -1.284 2.485 -2.024 1.00 92.12 80 PHE A CA 1
ATOM 622 C C . PHE A 1 80 ? -0.517 3.400 -2.985 1.00 92.12 80 PHE A C 1
ATOM 624 O O . PHE A 1 80 ? -0.081 2.944 -4.042 1.00 92.12 80 PHE A O 1
ATOM 631 N N . PHE A 1 81 ? -0.276 4.660 -2.610 1.00 93.69 81 PHE A N 1
ATOM 632 C CA . PHE A 1 81 ? 0.461 5.602 -3.461 1.00 93.69 81 PHE A CA 1
ATOM 633 C C . PHE A 1 81 ? 1.891 5.147 -3.764 1.00 93.69 81 PHE A C 1
ATOM 635 O O . PHE A 1 81 ? 2.335 5.263 -4.907 1.00 93.69 81 PHE A O 1
ATOM 642 N N . GLU A 1 82 ? 2.594 4.589 -2.781 1.00 90.31 82 GLU A N 1
ATOM 643 C CA . GLU A 1 82 ? 3.946 4.054 -2.942 1.00 90.31 82 GLU A CA 1
ATOM 644 C C . GLU A 1 82 ? 3.993 2.937 -3.989 1.00 90.31 82 GLU A C 1
ATOM 646 O O . GLU A 1 82 ? 4.906 2.901 -4.820 1.00 90.31 82 GLU A O 1
ATOM 651 N N . THR A 1 83 ? 2.979 2.068 -4.004 1.00 88.62 83 THR A N 1
ATOM 652 C CA . THR A 1 83 ? 2.864 0.992 -4.994 1.00 88.62 83 THR A CA 1
ATOM 653 C C . THR A 1 83 ? 2.720 1.559 -6.406 1.00 88.62 83 THR A C 1
ATOM 655 O O . THR A 1 83 ? 3.432 1.135 -7.318 1.00 88.62 83 THR A O 1
ATOM 658 N N . PHE A 1 84 ? 1.847 2.553 -6.603 1.00 88.25 84 PHE A N 1
ATOM 659 C CA . PHE A 1 84 ? 1.683 3.201 -7.910 1.00 88.25 84 PHE A CA 1
ATOM 660 C C . PHE A 1 84 ? 2.945 3.930 -8.356 1.00 88.25 84 PHE A C 1
ATOM 662 O O . PHE A 1 84 ? 3.337 3.817 -9.517 1.00 88.25 84 PHE A O 1
ATOM 669 N N . TYR A 1 85 ? 3.592 4.651 -7.441 1.00 88.38 85 TYR A N 1
ATOM 670 C CA . TYR A 1 85 ? 4.820 5.377 -7.729 1.00 88.38 85 TYR A CA 1
ATOM 671 C C . TYR A 1 85 ? 5.941 4.433 -8.181 1.00 88.38 85 TYR A C 1
ATOM 673 O O . TYR A 1 85 ? 6.568 4.672 -9.214 1.00 88.38 85 TYR A O 1
ATOM 681 N N . HIS A 1 86 ? 6.143 3.317 -7.475 1.00 85.25 86 HIS A N 1
ATOM 682 C CA . HIS A 1 86 ? 7.135 2.316 -7.864 1.00 85.25 86 HIS A CA 1
ATOM 683 C C . HIS A 1 86 ? 6.808 1.653 -9.203 1.00 85.25 86 HIS A C 1
ATOM 685 O O . HIS A 1 86 ? 7.688 1.539 -10.056 1.00 85.25 86 HIS A O 1
ATOM 691 N N . MET A 1 87 ? 5.549 1.262 -9.423 1.00 81.38 87 MET A N 1
ATOM 692 C CA . MET A 1 87 ? 5.120 0.675 -10.695 1.00 81.38 87 MET A CA 1
ATOM 693 C C . MET A 1 87 ? 5.348 1.638 -11.865 1.00 81.38 87 MET A C 1
ATOM 695 O O . MET A 1 87 ? 5.917 1.246 -12.884 1.00 81.38 87 MET A O 1
ATOM 699 N N . ALA A 1 88 ? 4.976 2.910 -11.706 1.00 84.00 88 ALA A N 1
ATOM 700 C CA . ALA A 1 88 ? 5.221 3.943 -12.707 1.00 84.00 88 ALA A CA 1
ATOM 701 C C . ALA A 1 88 ? 6.723 4.156 -12.952 1.00 84.00 88 ALA A C 1
ATOM 703 O O . ALA A 1 88 ? 7.144 4.274 -14.102 1.00 84.00 88 ALA A O 1
ATOM 704 N N . GLY A 1 89 ? 7.538 4.145 -11.894 1.00 83.31 89 GLY A N 1
ATOM 705 C CA . GLY A 1 89 ? 8.993 4.256 -11.985 1.00 83.31 89 GLY A CA 1
ATOM 706 C C . GLY A 1 89 ? 9.635 3.112 -12.772 1.00 83.31 89 GLY A C 1
ATOM 707 O O . GLY A 1 89 ? 10.506 3.354 -13.606 1.00 83.31 89 GLY A O 1
ATOM 708 N N . ILE A 1 90 ? 9.173 1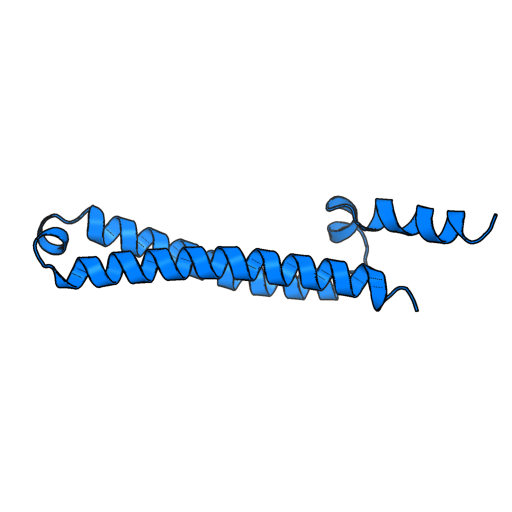.875 -12.573 1.00 78.75 90 ILE A N 1
ATOM 709 C CA . ILE A 1 90 ? 9.654 0.703 -13.322 1.00 78.75 90 ILE A CA 1
ATOM 710 C C . ILE A 1 90 ? 9.276 0.817 -14.798 1.00 78.75 90 ILE A C 1
ATOM 712 O O . ILE A 1 90 ? 10.133 0.631 -15.661 1.00 78.75 90 ILE A O 1
ATOM 716 N N . VAL A 1 91 ? 8.025 1.177 -15.095 1.00 76.12 91 VAL A N 1
ATOM 717 C CA . VAL A 1 91 ? 7.563 1.380 -16.477 1.00 76.12 91 VAL A CA 1
ATOM 718 C C . VAL A 1 91 ? 8.367 2.488 -17.156 1.00 76.12 91 VAL A C 1
ATOM 720 O O . VAL A 1 91 ? 8.840 2.306 -18.276 1.00 76.12 91 VAL A O 1
ATOM 723 N N . PHE A 1 92 ? 8.594 3.612 -16.473 1.00 80.56 92 PHE A N 1
ATOM 724 C CA . PHE A 1 92 ? 9.392 4.717 -17.000 1.00 80.56 92 PHE A CA 1
ATOM 725 C C . PHE A 1 92 ? 10.849 4.306 -17.250 1.00 80.56 92 PHE A C 1
ATOM 727 O O . PHE A 1 92 ? 11.394 4.566 -18.323 1.00 80.56 92 PHE A O 1
ATOM 734 N N . ARG A 1 93 ? 11.478 3.603 -16.298 1.00 75.88 93 ARG A N 1
ATOM 735 C CA . ARG A 1 93 ? 12.835 3.060 -16.456 1.00 75.88 93 ARG A CA 1
ATOM 736 C C . ARG A 1 93 ? 12.926 2.151 -17.681 1.00 75.88 93 ARG A C 1
ATOM 738 O O . ARG A 1 93 ? 13.876 2.259 -18.450 1.00 75.88 93 ARG A O 1
ATOM 745 N N . GLN A 1 94 ? 11.945 1.277 -17.876 1.00 70.69 94 GLN A N 1
ATOM 746 C CA . GLN A 1 94 ? 11.911 0.367 -19.019 1.00 70.69 94 GLN A CA 1
ATOM 747 C C . GLN A 1 94 ? 11.713 1.107 -20.345 1.00 70.69 94 GLN A C 1
ATOM 749 O O . GLN A 1 94 ? 12.378 0.771 -21.320 1.00 70.69 94 GLN A O 1
ATOM 754 N N . ALA A 1 95 ? 10.855 2.129 -20.368 1.00 70.19 95 ALA A N 1
ATOM 755 C CA . ALA A 1 95 ? 10.557 2.896 -21.573 1.00 70.19 95 ALA A CA 1
ATOM 756 C C . ALA A 1 95 ? 11.718 3.786 -22.049 1.00 70.19 95 ALA A C 1
ATOM 758 O O . ALA A 1 95 ? 11.837 3.995 -23.252 1.00 70.19 95 ALA A O 1
ATOM 759 N N . TYR A 1 96 ? 12.550 4.308 -21.136 1.00 69.44 96 TYR A N 1
ATOM 760 C CA . TYR A 1 96 ? 13.536 5.349 -21.470 1.00 69.44 96 TYR A CA 1
ATOM 761 C C . TYR A 1 96 ? 15.003 4.985 -21.202 1.00 69.44 96 TYR A C 1
ATOM 763 O O . TYR A 1 96 ? 15.880 5.531 -21.868 1.00 69.44 96 TYR A O 1
ATOM 771 N N . LEU A 1 97 ? 15.304 4.098 -20.244 1.00 65.19 97 LEU A N 1
ATOM 772 C CA . LEU A 1 97 ? 16.693 3.785 -19.858 1.00 65.19 97 LEU A CA 1
ATOM 773 C C . LEU A 1 97 ? 17.230 2.481 -20.464 1.00 65.19 97 LEU A C 1
ATOM 775 O O . LEU A 1 97 ? 18.442 2.316 -20.522 1.00 65.19 97 LEU A O 1
ATOM 779 N N . LYS A 1 98 ? 16.362 1.568 -20.919 1.00 55.53 98 LYS A N 1
ATOM 780 C CA . LYS A 1 98 ? 16.758 0.354 -21.668 1.00 55.53 98 LYS A CA 1
ATOM 781 C C . LYS A 1 98 ? 16.619 0.488 -23.190 1.00 55.53 98 LYS A C 1
ATOM 783 O O . LYS A 1 98 ? 16.997 -0.419 -23.920 1.00 55.53 98 LYS A O 1
ATOM 788 N N . SER A 1 99 ? 16.058 1.596 -23.669 1.00 45.66 99 SER A N 1
ATOM 789 C CA . SER A 1 99 ? 15.871 1.906 -25.093 1.00 45.66 99 SER A CA 1
ATOM 790 C C . SER A 1 99 ? 17.062 2.634 -25.740 1.00 45.66 99 SER A C 1
ATOM 792 O O . SER A 1 99 ? 16.973 2.994 -26.916 1.00 45.66 99 SER A O 1
ATOM 794 N N . ALA A 1 100 ? 18.138 2.873 -24.985 1.00 37.91 100 ALA A N 1
ATOM 795 C CA . ALA A 1 100 ? 19.406 3.451 -25.436 1.00 37.91 100 ALA A CA 1
ATOM 796 C C . ALA A 1 100 ? 20.508 2.387 -25.380 1.00 37.91 100 ALA A C 1
ATOM 798 O O . ALA A 1 100 ? 21.337 2.372 -26.316 1.00 37.91 100 ALA A O 1
#

Foldseek 3Di:
DVVVVLVVVLPVCLDPVVCPPDPVNPVVVVVLVVLVVVLVVLLVVLVVLLCVQVVDPVNVVDPVSVVSVVVSVVSNVVSVVVNVVSSVVSSVCSVPVVSD

InterPro domains:
  IPR000276 G protein-coupled receptor, rhodopsin-like [PR00237] (30-54)
  IPR000276 G protein-coupled receptor, rhodopsin-like [PR00237] (64-85)
  IPR019427 7TM GPCR, serpentine receptor class w (Srw) [PF10324] (38-87)

Organism: NCBI:txid1317129